Protein AF-A0AAJ1T4U2-F1 (afdb_monomer_lite)

Secondary structure (DSSP, 8-state):
---HHHHHHHHHHHHHHHHTT--HHHHHHHTT--HHHHHHHHTTSS-PPP-TTTS--PPPTTPPPHHHHHHHHHHHTSGGGTTS-TT--

pLDDT: mean 91.13, std 5.55, range [70.0, 97.69]

Radius of gyration: 24.38 Å; chains: 1; bounding box: 43×26×64 Å

Structure (mmCIF, N/CA/C/O backbone):
data_AF-A0AAJ1T4U2-F1
#
_entry.id   AF-A0AAJ1T4U2-F1
#
loop_
_atom_site.group_PDB
_atom_site.id
_atom_site.type_symbol
_atom_site.label_atom_id
_atom_site.label_alt_id
_atom_site.label_comp_id
_atom_site.label_asym_id
_atom_site.label_entity_id
_atom_site.label_seq_id
_atom_site.pdbx_PDB_ins_code
_atom_site.Cartn_x
_atom_site.Cartn_y
_atom_site.Cartn_z
_atom_site.occupancy
_atom_site.B_iso_or_equiv
_atom_site.auth_seq_id
_atom_site.auth_comp_id
_atom_site.auth_asym_id
_atom_site.auth_atom_id
_atom_site.pdbx_PDB_model_num
ATOM 1 N N . MET A 1 1 ? -4.882 2.160 -5.955 1.00 75.75 1 MET A N 1
ATOM 2 C CA . MET A 1 1 ? -4.071 2.433 -4.743 1.00 75.75 1 MET A CA 1
ATOM 3 C C . MET A 1 1 ? -4.885 3.395 -3.894 1.00 75.75 1 MET A C 1
ATOM 5 O O . MET A 1 1 ? -5.423 4.315 -4.484 1.00 75.75 1 MET A O 1
ATOM 9 N N . ILE A 1 2 ? -5.047 3.170 -2.586 1.00 84.69 2 ILE A N 1
ATOM 10 C CA . ILE A 1 2 ? -5.837 4.080 -1.731 1.00 84.69 2 ILE A CA 1
ATOM 11 C C . ILE A 1 2 ? -4.993 5.327 -1.466 1.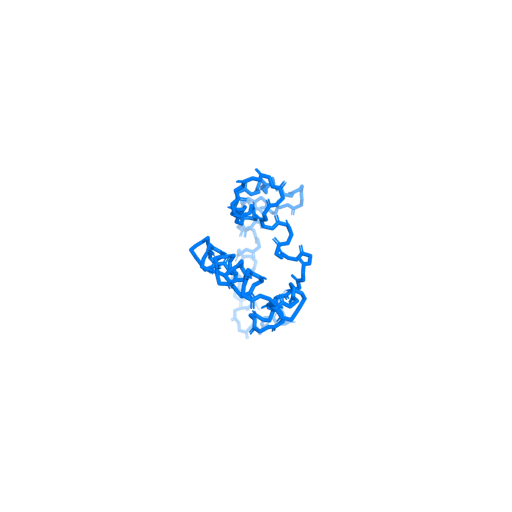00 84.69 2 ILE A C 1
ATOM 13 O O . ILE A 1 2 ? -3.873 5.183 -0.953 1.00 84.69 2 ILE A O 1
ATOM 17 N N . SER A 1 3 ? -5.505 6.493 -1.866 1.00 89.94 3 SER A N 1
ATOM 18 C CA . SER A 1 3 ? -4.809 7.778 -1.750 1.00 89.94 3 SER A CA 1
ATOM 19 C C . SER A 1 3 ? -4.588 8.161 -0.276 1.00 89.94 3 SER A C 1
ATOM 21 O O . SER A 1 3 ? -5.313 7.665 0.589 1.00 89.94 3 SER A O 1
ATOM 23 N N . PRO A 1 4 ? -3.602 9.016 0.055 1.00 88.94 4 PRO A N 1
ATOM 24 C CA . PRO A 1 4 ? -3.408 9.483 1.430 1.00 88.94 4 PRO A CA 1
ATOM 25 C C . PRO A 1 4 ? -4.669 10.113 2.041 1.00 88.94 4 PRO A C 1
ATOM 27 O O . PRO A 1 4 ? -4.993 9.824 3.192 1.00 88.94 4 PRO A O 1
ATOM 30 N N . SER A 1 5 ? -5.423 10.890 1.254 1.00 91.69 5 SER A N 1
ATOM 31 C CA . SER A 1 5 ? -6.691 11.495 1.675 1.00 91.69 5 SER A CA 1
ATOM 32 C C . SER A 1 5 ? -7.765 10.447 1.966 1.00 91.69 5 SER A C 1
ATOM 34 O O . SER A 1 5 ? -8.401 10.508 3.015 1.00 91.69 5 SER A O 1
ATOM 36 N N . ASP A 1 6 ? -7.917 9.435 1.105 1.00 93.31 6 ASP A N 1
ATOM 37 C CA . ASP A 1 6 ? -8.905 8.368 1.322 1.00 93.31 6 ASP A CA 1
ATOM 38 C C . ASP A 1 6 ? -8.550 7.512 2.544 1.00 93.31 6 ASP A C 1
ATOM 40 O O . ASP A 1 6 ? -9.436 7.059 3.265 1.00 93.31 6 ASP A O 1
ATOM 44 N N . ARG A 1 7 ? -7.253 7.296 2.815 1.00 92.62 7 ARG A N 1
ATOM 45 C CA . ARG A 1 7 ? -6.811 6.611 4.042 1.00 92.62 7 ARG A CA 1
ATOM 46 C C . ARG A 1 7 ? -7.166 7.409 5.282 1.00 92.62 7 ARG A C 1
ATOM 48 O O . ARG A 1 7 ? -7.600 6.813 6.262 1.00 92.62 7 ARG A O 1
ATOM 55 N N . ALA A 1 8 ? -6.961 8.725 5.249 1.00 92.81 8 ALA A N 1
ATOM 56 C CA . ALA A 1 8 ? -7.278 9.583 6.378 1.00 92.81 8 ALA A CA 1
ATOM 57 C C . ALA A 1 8 ? -8.772 9.547 6.699 1.00 92.81 8 ALA A C 1
ATOM 59 O O . ALA A 1 8 ? -9.137 9.256 7.838 1.00 92.81 8 ALA A O 1
ATOM 60 N N . LEU A 1 9 ? -9.607 9.703 5.671 1.00 95.44 9 LEU A N 1
ATOM 61 C CA . LEU A 1 9 ? -11.057 9.603 5.797 1.00 95.44 9 LEU A CA 1
ATOM 62 C C . LEU A 1 9 ? -11.492 8.220 6.303 1.00 95.44 9 LEU A C 1
ATOM 64 O O . LEU A 1 9 ? -12.296 8.113 7.223 1.00 95.44 9 LEU A O 1
ATOM 68 N N . ALA A 1 10 ? -10.928 7.141 5.755 1.00 95.31 10 ALA A N 1
ATOM 69 C CA . ALA A 1 10 ? -11.249 5.787 6.197 1.00 95.31 10 ALA A CA 1
ATOM 70 C C . ALA A 1 10 ? -10.890 5.551 7.674 1.00 95.31 10 ALA A C 1
ATOM 72 O O . ALA A 1 10 ? -11.655 4.921 8.401 1.00 95.31 10 ALA A O 1
ATOM 73 N N . VAL A 1 11 ? -9.740 6.054 8.135 1.00 94.94 11 VAL A N 1
ATOM 74 C CA . VAL A 1 11 ? -9.332 5.947 9.545 1.00 94.94 11 VAL A CA 1
ATOM 75 C C . VAL A 1 11 ? -10.265 6.743 10.453 1.00 94.94 11 VAL A C 1
ATOM 77 O O . VAL A 1 11 ? -10.608 6.248 11.526 1.00 94.94 11 VAL A O 1
ATOM 80 N N . GLU A 1 12 ? -10.683 7.938 10.039 1.00 95.69 12 GLU A N 1
ATOM 81 C CA . GLU A 1 12 ? -11.648 8.763 10.771 1.00 95.69 12 GLU A CA 1
ATOM 82 C C . GLU A 1 12 ? -12.994 8.044 10.929 1.00 95.69 12 GLU A C 1
ATOM 84 O O . GLU A 1 12 ? -13.419 7.800 12.058 1.00 95.69 12 GLU A O 1
ATOM 89 N N . LEU A 1 13 ? -13.585 7.579 9.824 1.00 97.12 13 LEU A N 1
ATOM 90 C CA . LEU A 1 13 ? -14.866 6.861 9.819 1.00 97.12 13 LEU A CA 1
ATOM 91 C C . LEU A 1 13 ? -14.817 5.564 10.641 1.00 97.12 13 LEU A C 1
ATOM 93 O O . LEU A 1 13 ? -15.742 5.254 11.393 1.00 97.12 13 LEU A O 1
ATOM 97 N N . ILE A 1 14 ? -13.725 4.796 10.540 1.00 96.62 14 ILE A N 1
ATOM 98 C CA . ILE A 1 14 ? -13.551 3.568 11.330 1.00 96.62 14 ILE A CA 1
ATOM 99 C C . ILE A 1 14 ? -13.447 3.888 12.825 1.00 96.62 14 ILE A C 1
ATOM 101 O O . ILE A 1 14 ? -14.008 3.159 13.646 1.00 96.62 14 ILE A O 1
ATOM 105 N N . ARG A 1 15 ? -12.731 4.957 13.197 1.00 95.44 15 ARG A N 1
ATOM 106 C CA . ARG A 1 15 ? -12.617 5.384 14.599 1.00 95.44 15 ARG A CA 1
ATOM 107 C C . ARG A 1 15 ? -13.957 5.847 15.145 1.00 95.44 15 ARG A C 1
ATOM 109 O O . ARG A 1 15 ? -14.308 5.417 16.238 1.00 95.44 15 ARG A O 1
ATOM 116 N N . GLU A 1 16 ? -14.694 6.653 14.390 1.00 97.69 16 GLU A N 1
ATOM 117 C CA . GLU A 1 16 ? -16.032 7.117 14.757 1.00 97.69 16 GLU A CA 1
ATOM 118 C C . GLU A 1 16 ? -16.980 5.932 14.990 1.00 97.69 16 GLU A C 1
ATOM 120 O O . GLU A 1 16 ? -17.581 5.809 16.057 1.00 97.69 16 GLU A O 1
ATOM 125 N N . ALA A 1 17 ? -17.050 4.991 14.045 1.00 97.56 17 ALA A N 1
ATOM 126 C CA . ALA A 1 17 ? -17.887 3.802 14.182 1.00 97.56 17 ALA A CA 1
ATOM 127 C C . ALA A 1 17 ? -17.503 2.962 15.413 1.00 97.56 17 ALA A C 1
ATOM 129 O O . ALA A 1 17 ? -18.374 2.493 16.149 1.00 97.56 17 ALA A O 1
ATOM 130 N N . ASN A 1 18 ? -16.202 2.788 15.663 1.00 96.56 18 ASN A N 1
ATOM 131 C CA . ASN A 1 18 ? -15.706 2.036 16.814 1.00 96.56 18 ASN A CA 1
ATOM 132 C C . ASN A 1 18 ? -16.000 2.749 18.147 1.00 96.56 18 ASN A C 1
ATOM 134 O O . ASN A 1 18 ? -16.374 2.098 19.120 1.00 96.56 18 ASN A O 1
ATOM 138 N N . GLN A 1 19 ? -15.895 4.081 18.194 1.00 97.12 19 GLN A N 1
ATOM 139 C CA . GLN A 1 19 ? -16.280 4.893 19.358 1.00 97.12 19 GLN A CA 1
ATOM 140 C C . GLN A 1 19 ? -17.785 4.810 19.640 1.00 97.12 19 GLN A C 1
ATOM 142 O O . GLN A 1 19 ? -18.186 4.748 20.799 1.00 97.12 19 GLN A O 1
ATOM 147 N N . ASN A 1 20 ? -18.601 4.705 18.591 1.00 97.62 20 ASN A N 1
ATOM 148 C CA . ASN A 1 20 ? -20.044 4.475 18.681 1.00 97.62 20 ASN A CA 1
ATOM 149 C C . ASN A 1 20 ? -20.420 3.005 18.980 1.00 97.62 20 ASN A C 1
ATOM 151 O O . ASN A 1 20 ? -21.598 2.651 18.969 1.00 97.62 20 ASN A O 1
ATOM 155 N N . GLY A 1 21 ? -19.440 2.139 19.265 1.00 96.50 21 GLY A N 1
ATOM 156 C CA . GLY A 1 21 ? -19.653 0.771 19.748 1.00 96.50 21 GLY A CA 1
ATOM 157 C C . GLY A 1 21 ? -19.586 -0.328 18.683 1.00 96.50 21 GLY A C 1
ATOM 158 O O . GLY A 1 21 ? -19.770 -1.504 19.011 1.00 96.50 21 GLY A O 1
ATOM 159 N N . ALA A 1 22 ? -19.302 -0.002 17.418 1.00 97.00 22 ALA A N 1
ATOM 160 C CA . ALA A 1 22 ? -19.078 -1.022 16.398 1.00 97.00 22 ALA A CA 1
ATOM 161 C C . ALA A 1 22 ? -17.772 -1.781 16.668 1.00 97.00 22 ALA A C 1
ATOM 163 O O . ALA A 1 22 ? -16.752 -1.200 17.018 1.00 97.00 22 ALA A O 1
ATOM 164 N N . ARG A 1 23 ? -17.750 -3.098 16.437 1.00 97.25 23 ARG A N 1
ATOM 165 C CA . ARG A 1 23 ? -16.485 -3.848 16.486 1.00 97.25 23 ARG A CA 1
ATOM 166 C C . ARG A 1 23 ? -15.562 -3.356 15.374 1.00 97.25 23 ARG A C 1
ATOM 168 O O . ARG A 1 23 ? -15.977 -3.343 14.217 1.00 97.25 23 ARG A O 1
ATOM 175 N N . LEU A 1 24 ? -14.293 -3.093 15.693 1.00 96.44 24 LEU A N 1
ATOM 176 C CA . LEU A 1 24 ? -13.278 -2.669 14.717 1.00 96.44 24 LEU A CA 1
ATOM 177 C C . LEU A 1 24 ? -13.266 -3.527 13.439 1.00 96.44 24 LEU A C 1
ATOM 179 O O . LEU A 1 24 ? -13.207 -2.996 12.335 1.00 96.44 24 LEU A O 1
ATOM 183 N N . ALA A 1 25 ? -13.371 -4.853 13.578 1.00 97.19 25 ALA A N 1
ATOM 184 C CA . ALA A 1 25 ? -13.404 -5.773 12.441 1.00 97.19 25 ALA A CA 1
ATOM 185 C C . ALA A 1 25 ? -14.615 -5.573 11.517 1.00 97.19 25 ALA A C 1
ATOM 187 O O . ALA A 1 25 ? -14.480 -5.729 10.307 1.00 97.19 25 ALA A O 1
ATOM 188 N N . LEU A 1 26 ? -15.777 -5.216 12.072 1.00 97.69 26 LEU A N 1
ATOM 189 C CA . LEU A 1 26 ? -16.978 -4.918 11.293 1.00 97.69 26 LEU A CA 1
ATOM 190 C C . LEU A 1 26 ? -16.856 -3.548 10.620 1.00 97.69 26 LEU A C 1
ATOM 192 O O . LEU A 1 26 ? -17.093 -3.455 9.425 1.00 97.69 26 LEU A O 1
ATOM 196 N N . ALA A 1 27 ? -16.372 -2.529 11.335 1.00 97.38 27 ALA A N 1
ATOM 197 C CA . ALA A 1 27 ? -16.127 -1.206 10.755 1.00 97.38 27 ALA A CA 1
ATOM 198 C C . ALA A 1 27 ? -15.121 -1.255 9.585 1.00 97.38 27 ALA A C 1
ATOM 200 O O . ALA A 1 27 ? -15.348 -0.659 8.537 1.00 97.38 27 ALA A O 1
ATOM 201 N N . CYS A 1 28 ? -14.037 -2.030 9.720 1.00 97.19 28 CYS A N 1
ATOM 202 C CA . CYS A 1 28 ? -13.083 -2.250 8.626 1.00 97.19 28 CYS A CA 1
ATOM 203 C C . CYS A 1 28 ? -13.726 -2.979 7.432 1.00 97.19 28 CYS A C 1
ATOM 205 O O . CYS A 1 28 ? -13.420 -2.668 6.279 1.00 97.19 28 CYS A O 1
ATOM 207 N N . LYS A 1 29 ? -14.624 -3.937 7.703 1.00 97.44 29 LYS A N 1
ATOM 208 C CA . LYS A 1 29 ? -15.318 -4.725 6.678 1.00 97.44 29 LYS A CA 1
ATOM 209 C C . LYS A 1 29 ? -16.242 -3.866 5.810 1.00 97.44 29 LYS A C 1
ATOM 211 O O . LYS A 1 29 ? -16.277 -4.104 4.608 1.00 97.44 29 LYS A O 1
ATOM 216 N N . GLU A 1 30 ? -16.916 -2.864 6.374 1.00 97.25 30 GLU A N 1
ATOM 217 C CA . GLU A 1 30 ? -17.779 -1.942 5.610 1.00 97.25 30 GLU A CA 1
ATOM 218 C C . GLU A 1 30 ? -17.002 -1.157 4.542 1.00 97.25 30 GLU A C 1
ATOM 220 O O . GLU A 1 30 ? -17.484 -0.959 3.431 1.00 97.25 30 GLU A O 1
ATOM 225 N N . LEU A 1 31 ? -15.752 -0.782 4.835 1.00 95.25 31 LEU A N 1
ATOM 226 C CA . LEU A 1 31 ? -14.852 -0.137 3.868 1.00 95.25 31 LEU A CA 1
ATOM 227 C C . LEU A 1 31 ? -14.058 -1.141 3.018 1.00 95.25 31 LEU A C 1
ATOM 229 O O . LEU A 1 31 ? -13.144 -0.760 2.286 1.00 95.25 31 LEU A O 1
ATOM 233 N N . ASN A 1 32 ? -14.391 -2.428 3.118 1.00 96.00 32 ASN A N 1
ATOM 234 C CA . ASN A 1 32 ? -13.753 -3.528 2.407 1.00 96.00 32 ASN A CA 1
ATOM 235 C C . ASN A 1 32 ? -12.224 -3.595 2.615 1.00 96.00 32 ASN A C 1
ATOM 237 O O . ASN A 1 32 ? -11.467 -3.966 1.713 1.00 96.00 32 ASN A O 1
ATOM 241 N N . ILE A 1 33 ? -11.758 -3.239 3.819 1.00 95.25 33 ILE A N 1
ATOM 242 C CA . ILE A 1 33 ? -10.353 -3.353 4.220 1.00 95.25 33 ILE A CA 1
ATOM 243 C C . ILE A 1 33 ? -10.185 -4.348 5.367 1.00 95.25 33 ILE A C 1
ATOM 245 O O . ILE A 1 33 ? -11.061 -4.552 6.204 1.00 95.25 33 ILE A O 1
ATOM 249 N N . SER A 1 34 ? -9.014 -4.978 5.432 1.00 95.81 34 SER A N 1
ATOM 250 C CA . SER A 1 34 ? -8.678 -5.837 6.567 1.00 95.81 34 SER A CA 1
ATOM 251 C C . SER A 1 34 ? -8.323 -5.005 7.803 1.00 95.81 34 SER A C 1
ATOM 253 O O . SER A 1 34 ? -7.745 -3.923 7.680 1.00 95.81 34 SER A O 1
ATOM 255 N N . VAL A 1 35 ? -8.559 -5.556 8.997 1.00 96.38 35 VAL A N 1
ATOM 256 C CA . VAL A 1 35 ? -8.104 -4.951 10.266 1.00 96.38 35 VAL A CA 1
ATOM 257 C C . VAL A 1 35 ? -6.595 -4.701 10.244 1.00 96.38 35 VAL A C 1
ATOM 259 O O . VAL A 1 35 ? -6.143 -3.617 10.591 1.00 96.38 35 VAL A O 1
ATOM 262 N N . ARG A 1 36 ? -5.816 -5.650 9.710 1.00 95.44 36 ARG A N 1
ATOM 263 C CA . ARG A 1 36 ? -4.362 -5.514 9.526 1.00 95.44 36 ARG A CA 1
ATOM 264 C C . ARG A 1 36 ? -3.975 -4.320 8.651 1.00 95.44 36 ARG A C 1
ATOM 266 O O . ARG A 1 36 ? -2.917 -3.728 8.857 1.00 95.44 36 ARG A O 1
ATOM 273 N N . THR A 1 37 ? -4.790 -3.981 7.650 1.00 93.62 37 THR A N 1
ATOM 274 C CA . THR A 1 37 ? -4.571 -2.802 6.798 1.00 93.62 37 THR A CA 1
ATOM 275 C C . THR A 1 37 ? -4.766 -1.523 7.606 1.00 93.62 37 THR A C 1
ATOM 277 O O . THR A 1 37 ? -3.898 -0.656 7.561 1.00 93.62 37 THR A O 1
ATOM 280 N N . TYR A 1 38 ? -5.856 -1.440 8.373 1.00 94.06 38 TYR A N 1
ATOM 281 C CA . TYR A 1 38 ? -6.124 -0.322 9.279 1.00 94.06 38 TYR A CA 1
ATOM 282 C C . TYR A 1 38 ? -5.013 -0.161 10.329 1.00 94.06 38 TYR A C 1
ATOM 284 O O . TYR A 1 38 ? -4.441 0.917 10.465 1.00 94.06 38 TYR A O 1
ATOM 292 N N . GLU A 1 39 ? -4.637 -1.243 11.014 1.00 93.38 39 GLU A N 1
ATOM 293 C CA . GLU A 1 39 ? -3.565 -1.240 12.018 1.00 93.38 39 GLU A CA 1
ATOM 294 C C . GLU A 1 39 ? -2.247 -0.734 11.425 1.00 93.38 39 GLU A C 1
ATOM 296 O O . GLU A 1 39 ? -1.585 0.117 12.014 1.00 93.38 39 GLU A O 1
ATOM 301 N N . ARG A 1 40 ? -1.890 -1.190 10.217 1.00 91.88 40 ARG A N 1
ATOM 302 C CA . ARG A 1 40 ? -0.686 -0.730 9.513 1.00 91.88 40 ARG A CA 1
ATOM 303 C C . ARG A 1 40 ? -0.729 0.762 9.190 1.00 91.88 40 ARG A C 1
ATOM 305 O O . ARG A 1 40 ? 0.323 1.396 9.188 1.00 91.88 40 ARG A O 1
ATOM 312 N N . TRP A 1 41 ? -1.901 1.315 8.882 1.00 92.50 41 TRP A N 1
ATOM 313 C CA . TRP A 1 41 ? -2.035 2.751 8.645 1.00 92.50 41 TRP A CA 1
ATOM 314 C C . TRP A 1 41 ? -1.822 3.567 9.913 1.00 92.50 41 TRP A C 1
ATOM 316 O O . TRP A 1 41 ? -1.299 4.661 9.794 1.00 92.50 41 TRP A O 1
ATOM 326 N N . VAL A 1 42 ? -2.189 3.056 11.092 1.00 91.50 42 VAL A N 1
ATOM 327 C CA . VAL A 1 42 ? -2.206 3.826 12.353 1.00 91.50 42 VAL A CA 1
ATOM 328 C C . VAL A 1 42 ? -1.001 3.534 13.272 1.00 91.50 42 VAL A C 1
ATOM 330 O O . VAL A 1 42 ? -0.788 4.244 14.251 1.00 91.50 42 VAL A O 1
ATOM 333 N N . ALA A 1 43 ? -0.184 2.521 12.960 1.00 86.00 43 ALA A N 1
ATOM 334 C CA . ALA A 1 43 ? 0.855 1.968 13.842 1.00 86.00 43 ALA A CA 1
ATOM 335 C C . ALA A 1 43 ? 1.896 2.966 14.397 1.00 86.00 43 ALA A C 1
ATOM 337 O O . ALA A 1 43 ? 2.410 2.749 15.489 1.00 86.00 43 ALA A O 1
ATOM 338 N N . GLU A 1 44 ? 2.222 4.042 13.675 1.00 77.38 44 GLU A N 1
ATOM 339 C CA . GLU A 1 44 ? 3.311 4.976 14.026 1.00 77.38 44 GLU A CA 1
ATOM 340 C C . GLU A 1 44 ? 2.792 6.337 14.539 1.00 77.38 44 GLU A C 1
ATOM 342 O O . GLU A 1 44 ? 3.487 7.345 14.467 1.00 77.38 44 GLU A O 1
ATOM 347 N N . GLY A 1 45 ? 1.554 6.396 15.050 1.00 70.00 45 GLY A N 1
ATOM 348 C CA . GLY A 1 45 ? 0.975 7.622 15.629 1.00 70.00 45 GLY A CA 1
ATOM 349 C C . GLY A 1 45 ? 0.430 8.630 14.606 1.00 70.00 45 GLY A C 1
ATOM 350 O O . GLY A 1 45 ? -0.156 9.638 14.992 1.00 70.00 45 GLY A O 1
ATOM 351 N N . GLY A 1 46 ? 0.548 8.329 13.311 1.00 78.94 46 GLY A N 1
ATOM 352 C CA . GLY A 1 46 ? -0.041 9.068 12.194 1.00 78.94 46 GLY A CA 1
ATOM 353 C C . GLY A 1 46 ? -0.517 8.121 11.091 1.00 78.94 46 GLY A C 1
ATOM 354 O O . GLY A 1 46 ? -0.200 6.933 11.120 1.00 78.94 46 GLY A O 1
ATOM 355 N N . ILE A 1 47 ? -1.293 8.632 10.129 1.00 85.31 47 ILE A N 1
ATOM 356 C CA . ILE A 1 47 ? -1.788 7.839 8.992 1.00 85.31 47 ILE A CA 1
ATOM 357 C C . ILE A 1 47 ? -0.654 7.658 7.982 1.00 85.31 47 ILE A C 1
ATOM 359 O O . ILE A 1 47 ? -0.259 8.598 7.296 1.00 85.31 47 ILE A O 1
ATOM 363 N N . LYS A 1 48 ? -0.122 6.438 7.887 1.00 85.31 48 LYS A N 1
ATOM 364 C CA . LYS A 1 48 ? 1.012 6.132 7.013 1.00 85.31 48 LYS A CA 1
ATOM 365 C C . LYS A 1 48 ? 0.626 6.225 5.535 1.00 85.31 48 LYS A C 1
ATOM 367 O O . LYS A 1 48 ? -0.233 5.483 5.036 1.00 85.31 48 LYS A O 1
ATOM 372 N N . GLU A 1 49 ? 1.323 7.095 4.811 1.00 84.62 49 GLU A N 1
ATOM 373 C CA . GLU A 1 49 ? 1.189 7.225 3.361 1.00 84.62 49 GLU A CA 1
ATOM 374 C C . GLU A 1 49 ? 1.677 5.976 2.614 1.00 84.62 49 GLU A C 1
ATOM 376 O O . GLU A 1 49 ? 2.325 5.080 3.168 1.00 84.62 49 GLU A O 1
ATOM 381 N N . ASP A 1 50 ? 1.338 5.872 1.328 1.00 85.06 50 ASP A N 1
ATOM 382 C CA . ASP A 1 50 ? 1.885 4.809 0.492 1.00 85.06 50 ASP A CA 1
ATOM 383 C C . ASP A 1 50 ? 3.379 5.032 0.263 1.00 85.06 50 ASP A C 1
ATOM 385 O O . ASP A 1 50 ? 3.780 6.007 -0.356 1.00 85.06 50 ASP A O 1
ATOM 389 N N . GLN A 1 51 ? 4.203 4.103 0.739 1.00 86.50 51 GLN A N 1
ATOM 390 C CA . GLN A 1 51 ? 5.655 4.175 0.575 1.00 86.50 51 GLN A CA 1
ATOM 391 C C . GLN A 1 51 ? 6.134 3.540 -0.743 1.00 86.50 51 GLN A C 1
ATOM 393 O O . GLN A 1 51 ? 7.303 3.658 -1.091 1.00 86.50 51 GLN A O 1
ATOM 398 N N . ARG A 1 52 ? 5.262 2.877 -1.521 1.00 86.19 52 ARG A N 1
ATOM 399 C CA . ARG A 1 52 ? 5.642 2.249 -2.806 1.00 86.19 52 ARG A CA 1
ATOM 400 C C . ARG A 1 52 ? 6.103 3.236 -3.888 1.00 86.19 52 ARG A C 1
ATOM 402 O O . ARG A 1 52 ? 6.956 2.829 -4.684 1.00 86.19 52 ARG A O 1
ATOM 409 N N . PRO A 1 53 ? 5.560 4.469 -3.976 1.00 86.69 53 PRO A N 1
ATOM 410 C CA . PRO A 1 53 ? 6.094 5.511 -4.853 1.00 86.69 53 PRO A CA 1
ATOM 411 C C . PRO A 1 53 ? 7.448 6.053 -4.381 1.00 86.69 53 PRO A C 1
ATOM 413 O O . PRO A 1 53 ? 8.277 6.400 -5.210 1.00 86.69 53 PRO A O 1
ATOM 416 N N . LEU A 1 54 ? 7.676 6.090 -3.064 1.00 88.31 54 LEU A N 1
ATOM 417 C CA . LEU A 1 54 ? 8.908 6.601 -2.449 1.00 88.31 54 LEU A CA 1
ATOM 418 C C . LEU A 1 54 ? 10.027 5.551 -2.379 1.00 88.31 54 LEU A C 1
ATOM 420 O O . LEU A 1 54 ? 11.178 5.876 -2.099 1.00 88.31 54 LEU A O 1
ATOM 424 N N . ALA A 1 55 ? 9.693 4.281 -2.614 1.00 90.69 55 ALA A N 1
ATOM 425 C CA . ALA A 1 55 ? 10.648 3.189 -2.588 1.00 90.69 55 ALA A CA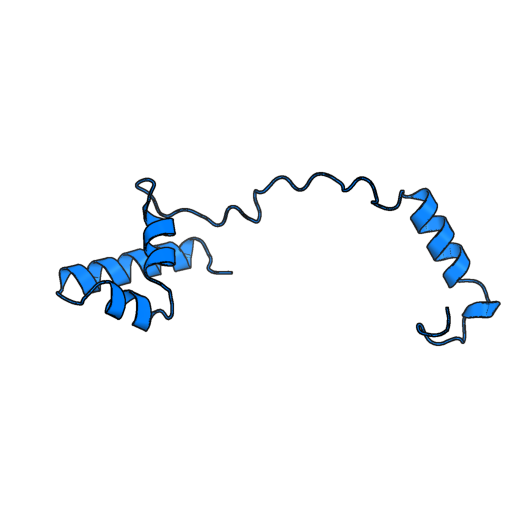 1
ATOM 426 C C . ALA A 1 55 ? 11.744 3.406 -3.639 1.00 90.69 55 ALA A C 1
ATOM 428 O O . ALA A 1 55 ? 11.458 3.527 -4.832 1.00 90.69 55 ALA A O 1
ATOM 429 N N . GLN A 1 56 ? 13.003 3.385 -3.198 1.00 91.31 56 GLN A N 1
ATOM 430 C CA . GLN A 1 56 ? 14.148 3.389 -4.101 1.00 91.31 56 GLN A CA 1
ATOM 431 C C . GLN A 1 56 ? 14.116 2.118 -4.953 1.00 91.31 56 GLN A C 1
ATOM 433 O O . GLN A 1 56 ? 14.131 1.002 -4.431 1.00 91.31 56 GLN A O 1
ATOM 438 N N . ARG A 1 57 ? 14.052 2.291 -6.274 1.00 88.50 57 ARG A N 1
ATOM 439 C CA . ARG A 1 57 ? 14.090 1.198 -7.251 1.00 88.50 57 ARG A CA 1
ATOM 440 C C . ARG A 1 57 ? 15.420 1.276 -7.993 1.00 88.50 57 ARG A C 1
ATOM 442 O O . ARG A 1 57 ? 15.479 1.951 -9.020 1.00 88.50 57 ARG A O 1
ATOM 449 N N . PRO A 1 58 ? 16.493 0.665 -7.458 1.00 90.31 58 PRO A N 1
ATOM 450 C CA . PRO A 1 58 ? 17.774 0.657 -8.144 1.00 90.31 58 PRO A CA 1
ATOM 451 C C . PRO A 1 58 ? 17.635 -0.048 -9.491 1.00 90.31 58 PRO A C 1
ATOM 453 O O . PRO A 1 58 ? 16.799 -0.941 -9.662 1.00 90.31 58 PRO A O 1
ATOM 456 N N . GLU A 1 59 ? 18.465 0.350 -10.449 1.00 88.62 59 GLU A N 1
ATOM 457 C CA . GLU A 1 59 ? 18.505 -0.337 -11.730 1.00 88.62 59 GLU A CA 1
ATOM 458 C C . GLU A 1 59 ? 18.921 -1.795 -11.530 1.00 88.62 59 GLU A C 1
ATOM 460 O O . GLU A 1 59 ? 19.880 -2.114 -10.823 1.00 88.62 59 GLU A O 1
ATOM 465 N N . THR A 1 60 ? 18.165 -2.703 -12.138 1.00 90.12 60 THR A N 1
ATOM 466 C CA . THR A 1 60 ? 18.495 -4.125 -12.120 1.00 90.12 60 THR A CA 1
ATOM 467 C C . THR A 1 60 ? 19.775 -4.362 -12.909 1.00 90.12 60 THR A C 1
ATOM 469 O O . THR A 1 60 ? 19.939 -3.788 -13.982 1.00 90.12 60 THR A O 1
ATOM 472 N N . LYS A 1 61 ? 20.627 -5.289 -12.455 1.00 90.31 61 LYS A N 1
ATOM 473 C CA . LYS A 1 61 ? 21.878 -5.656 -13.151 1.00 90.31 61 LYS A CA 1
ATOM 474 C C . LYS A 1 61 ? 21.677 -6.071 -14.614 1.00 90.31 61 LYS A C 1
ATOM 476 O O . LYS A 1 61 ? 22.563 -5.866 -15.426 1.00 90.31 61 LYS A O 1
ATOM 481 N N . ASN A 1 62 ? 20.506 -6.619 -14.933 1.00 91.38 62 ASN A N 1
ATOM 482 C CA . ASN A 1 62 ? 20.153 -7.102 -16.269 1.00 91.38 62 ASN A CA 1
ATOM 483 C C . ASN A 1 62 ? 19.389 -6.052 -17.095 1.00 91.38 62 ASN A C 1
ATOM 485 O O . ASN A 1 62 ? 18.722 -6.397 -18.068 1.00 91.38 62 ASN A O 1
ATOM 489 N N . LYS A 1 63 ? 19.383 -4.781 -16.671 1.00 92.50 63 LYS A N 1
ATOM 490 C CA . LYS A 1 63 ? 18.736 -3.716 -17.437 1.00 92.50 63 LYS A CA 1
ATOM 491 C C . LYS A 1 63 ? 19.518 -3.529 -18.735 1.00 92.50 63 LYS A C 1
ATOM 493 O O . LYS A 1 63 ? 20.699 -3.211 -18.680 1.00 92.50 63 LYS A O 1
ATOM 498 N N . LEU A 1 64 ? 18.833 -3.682 -19.870 1.00 93.12 64 LEU A N 1
ATOM 499 C CA . LEU A 1 64 ? 19.414 -3.395 -21.179 1.00 93.12 64 LEU A CA 1
ATOM 500 C C . LEU A 1 64 ? 20.000 -1.985 -21.190 1.00 93.12 64 LEU A C 1
ATOM 502 O O . LEU A 1 64 ? 19.294 -1.009 -20.888 1.00 93.12 64 LEU A O 1
ATOM 506 N N . THR A 1 65 ? 21.270 -1.910 -21.560 1.00 93.06 65 THR A N 1
ATOM 507 C CA . THR A 1 65 ? 21.974 -0.669 -21.845 1.00 93.06 65 THR A CA 1
ATOM 508 C C . THR A 1 65 ? 21.309 0.054 -23.013 1.00 93.06 65 THR A C 1
ATOM 510 O O . THR A 1 65 ? 20.561 -0.529 -23.802 1.00 93.06 65 THR A O 1
ATOM 513 N N . GLN A 1 66 ? 21.575 1.353 -23.135 1.00 93.88 66 GLN A N 1
ATOM 514 C CA . GLN A 1 66 ? 21.027 2.150 -24.232 1.00 93.88 66 GLN A CA 1
ATOM 515 C C . GLN A 1 66 ? 21.447 1.594 -25.601 1.00 93.88 66 GLN A C 1
ATOM 517 O O . GLN A 1 66 ? 20.620 1.495 -26.500 1.00 93.88 66 GLN A O 1
ATOM 522 N N . ARG A 1 67 ? 22.696 1.135 -25.707 1.00 94.44 67 ARG A N 1
ATOM 523 C CA . ARG A 1 67 ? 23.230 0.503 -26.912 1.00 94.44 67 ARG A CA 1
ATOM 524 C C . ARG A 1 67 ? 22.510 -0.801 -27.252 1.00 94.44 67 ARG A C 1
ATOM 526 O O . ARG A 1 67 ? 22.067 -0.961 -28.377 1.00 94.44 67 ARG A O 1
ATOM 533 N N . GLU A 1 68 ? 22.339 -1.704 -26.287 1.00 94.12 68 GLU A N 1
ATOM 534 C CA . GLU A 1 68 ? 21.611 -2.961 -26.528 1.00 94.12 68 GLU A CA 1
ATOM 535 C C . GLU A 1 68 ? 20.158 -2.697 -26.950 1.00 94.12 68 GLU A C 1
ATOM 537 O O . GLU A 1 68 ? 19.619 -3.391 -27.806 1.00 94.12 68 GLU A O 1
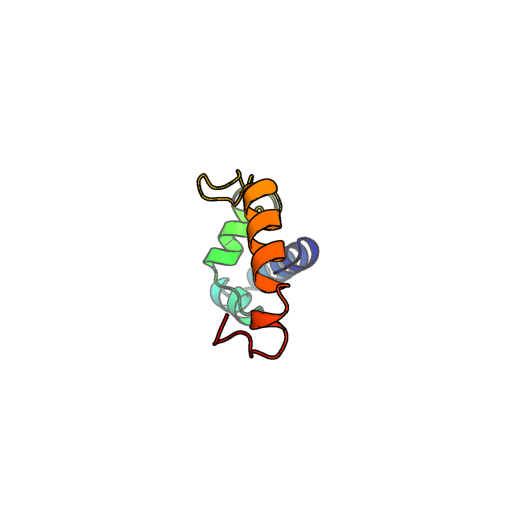ATOM 542 N N . ARG A 1 69 ? 19.513 -1.665 -26.386 1.00 94.75 69 ARG A N 1
ATOM 543 C CA . ARG A 1 69 ? 18.166 -1.245 -26.806 1.00 94.75 69 ARG A CA 1
ATOM 544 C C . ARG A 1 69 ? 18.141 -0.745 -28.247 1.00 94.75 69 ARG A C 1
ATOM 546 O O . ARG A 1 69 ? 17.202 -1.062 -28.968 1.00 94.75 69 ARG A O 1
ATOM 553 N N . GLU A 1 70 ? 19.130 0.047 -28.645 1.00 95.00 70 GLU A N 1
ATOM 554 C CA . GLU A 1 70 ? 19.263 0.549 -30.015 1.00 95.00 70 GLU A CA 1
ATOM 555 C C . GLU A 1 70 ? 19.520 -0.594 -30.997 1.00 95.00 70 GLU A C 1
ATOM 557 O O . GLU A 1 70 ? 18.809 -0.691 -31.992 1.00 95.00 70 GLU A O 1
ATOM 562 N N . GLU A 1 71 ? 20.421 -1.520 -30.665 1.00 94.75 71 GLU A N 1
ATOM 563 C CA . GLU A 1 71 ? 20.699 -2.717 -31.468 1.00 94.75 71 GLU A CA 1
ATOM 564 C C . GLU A 1 71 ? 19.435 -3.579 -31.650 1.00 94.75 71 GLU A C 1
ATOM 566 O O . GLU A 1 71 ? 19.119 -3.993 -32.766 1.00 94.75 71 GLU A O 1
ATOM 571 N N . ILE A 1 72 ? 18.648 -3.792 -30.586 1.00 91.88 72 ILE A N 1
ATOM 572 C CA . ILE A 1 72 ? 17.356 -4.494 -30.682 1.00 91.88 72 ILE A CA 1
ATOM 573 C C . ILE A 1 72 ? 16.396 -3.749 -31.618 1.00 91.88 72 ILE A C 1
ATOM 575 O O . ILE A 1 72 ? 15.765 -4.368 -32.475 1.00 91.88 72 ILE A O 1
ATOM 579 N N . LEU A 1 73 ? 16.274 -2.425 -31.477 1.00 91.69 73 LEU A N 1
ATOM 580 C CA . LEU A 1 73 ? 15.379 -1.624 -32.314 1.00 91.69 73 LEU A CA 1
ATOM 581 C C . LEU A 1 73 ? 15.799 -1.620 -33.785 1.00 91.69 73 LEU A C 1
ATOM 583 O O . LEU A 1 73 ? 14.929 -1.619 -34.652 1.00 91.69 73 LEU A O 1
ATOM 587 N N . GLU A 1 74 ? 17.097 -1.607 -34.074 1.00 91.81 74 GLU A N 1
ATOM 588 C CA . GLU A 1 74 ? 17.611 -1.723 -35.438 1.00 91.81 74 GLU A CA 1
ATOM 589 C C . GLU A 1 74 ? 17.265 -3.078 -36.047 1.00 91.81 74 GLU A C 1
ATOM 591 O O 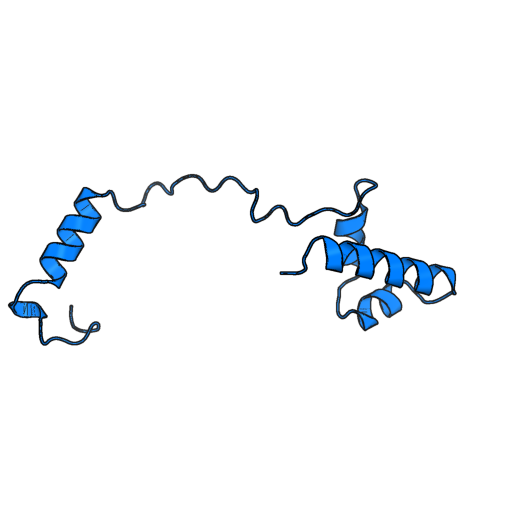. GLU A 1 74 ? 16.788 -3.125 -37.178 1.00 91.81 74 GLU A O 1
ATOM 596 N N . VAL A 1 75 ? 17.452 -4.172 -35.299 1.00 89.69 75 VAL A N 1
ATOM 597 C CA . VAL A 1 75 ? 17.125 -5.524 -35.770 1.00 89.69 75 VAL A CA 1
ATOM 598 C C . VAL A 1 75 ? 15.637 -5.652 -36.076 1.00 89.69 75 VAL A C 1
ATOM 600 O O . VAL A 1 75 ? 15.296 -6.067 -37.179 1.00 89.69 75 VAL A O 1
ATOM 603 N N . VAL A 1 76 ? 14.765 -5.230 -35.158 1.00 88.06 76 VAL A N 1
ATOM 604 C CA . VAL A 1 76 ? 13.303 -5.303 -35.338 1.00 88.06 76 VAL A CA 1
ATOM 605 C C . VAL A 1 76 ? 12.824 -4.466 -36.532 1.00 88.06 76 VAL A C 1
ATOM 607 O O . VAL A 1 76 ? 11.814 -4.792 -37.144 1.00 88.06 76 VAL A O 1
ATOM 610 N N . LYS A 1 77 ? 13.537 -3.391 -36.889 1.00 87.88 77 LYS A N 1
ATOM 611 C CA . LYS A 1 77 ? 13.175 -2.497 -38.002 1.00 87.88 77 LYS A CA 1
ATOM 612 C C . LYS A 1 77 ? 13.725 -2.916 -39.369 1.00 87.88 77 LYS A C 1
ATOM 614 O O . LYS A 1 77 ? 13.501 -2.187 -40.334 1.00 87.88 77 LYS A O 1
ATOM 619 N N . LYS A 1 78 ? 14.467 -4.021 -39.488 1.00 90.38 78 LYS A N 1
ATOM 620 C CA . LYS A 1 78 ? 14.971 -4.469 -40.799 1.00 90.38 78 LYS A CA 1
ATOM 621 C C . LYS A 1 78 ? 13.808 -4.849 -41.715 1.00 90.38 78 LYS A C 1
ATOM 623 O O . LYS A 1 78 ? 12.814 -5.399 -41.254 1.00 90.38 78 LYS A O 1
ATOM 628 N N . GLU A 1 79 ? 13.970 -4.614 -43.018 1.00 88.06 79 GLU A N 1
ATOM 629 C CA . GLU A 1 79 ? 12.942 -4.935 -44.022 1.00 88.06 79 GLU A CA 1
ATOM 630 C C . GLU A 1 79 ? 12.518 -6.413 -43.990 1.00 88.06 79 GLU A C 1
ATOM 632 O O . GLU A 1 79 ? 11.349 -6.713 -44.195 1.00 88.06 79 GLU A O 1
ATOM 637 N N . GLU A 1 80 ? 13.433 -7.321 -43.634 1.00 86.81 80 GLU A N 1
ATOM 638 C CA . GLU A 1 80 ? 13.163 -8.757 -43.453 1.00 86.81 80 GLU A CA 1
ATOM 639 C C . GLU A 1 80 ? 12.057 -9.053 -42.420 1.00 86.81 80 GLU A C 1
ATOM 641 O O . GLU A 1 80 ? 11.341 -10.043 -42.554 1.00 86.81 80 GLU A O 1
ATOM 646 N N . PHE A 1 81 ? 11.886 -8.182 -41.420 1.00 85.44 81 PHE A N 1
ATOM 647 C CA . PHE A 1 81 ? 10.904 -8.333 -40.342 1.00 85.44 81 PHE A CA 1
ATOM 648 C C . PHE A 1 81 ? 9.729 -7.349 -40.451 1.00 85.44 81 PHE A C 1
ATOM 650 O O . PHE A 1 81 ? 8.820 -7.404 -39.627 1.00 85.44 81 PHE A O 1
ATOM 657 N N . ALA A 1 82 ? 9.719 -6.457 -41.450 1.00 84.44 82 ALA A N 1
ATOM 658 C CA . ALA A 1 82 ? 8.759 -5.352 -41.536 1.00 84.44 82 ALA A CA 1
ATOM 659 C C . ALA A 1 82 ? 7.298 -5.815 -41.670 1.00 84.44 82 ALA A C 1
ATOM 661 O O . ALA A 1 82 ? 6.404 -5.203 -41.085 1.00 84.44 82 ALA A O 1
ATOM 662 N N . ASP A 1 83 ? 7.072 -6.912 -42.396 1.00 87.81 83 ASP A N 1
ATOM 663 C CA . ASP A 1 83 ? 5.741 -7.481 -42.637 1.00 87.81 83 ASP A CA 1
ATOM 664 C C . ASP A 1 83 ? 5.409 -8.660 -41.704 1.00 87.81 83 ASP A C 1
ATOM 666 O O . ASP A 1 83 ? 4.327 -9.249 -41.795 1.00 87.81 83 ASP A O 1
ATOM 670 N N . LEU A 1 84 ? 6.327 -9.032 -40.803 1.00 88.56 84 LEU A N 1
ATOM 671 C CA . LEU A 1 84 ? 6.118 -10.148 -39.888 1.00 88.56 84 LEU A CA 1
ATOM 672 C C . LEU A 1 84 ? 5.323 -9.711 -38.648 1.00 88.56 84 LEU A C 1
ATOM 674 O O . LEU A 1 84 ? 5.533 -8.627 -38.100 1.00 88.56 84 LEU A O 1
ATOM 678 N N . PRO A 1 85 ? 4.401 -10.555 -38.154 1.00 87.94 85 PRO A N 1
ATOM 679 C CA . PRO A 1 85 ? 3.725 -10.300 -36.895 1.00 87.94 85 PRO A CA 1
ATOM 680 C C . PRO A 1 85 ? 4.724 -10.376 -35.725 1.00 87.94 85 PRO A C 1
ATOM 682 O O . PRO A 1 85 ? 5.691 -11.136 -35.793 1.00 87.94 85 PRO A O 1
ATOM 685 N N . PRO A 1 86 ? 4.457 -9.702 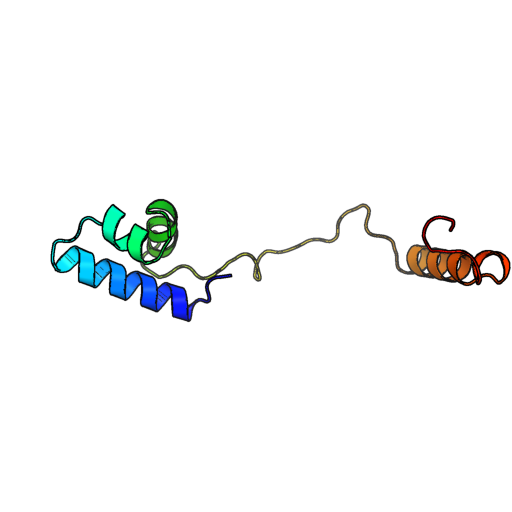-34.590 1.00 83.50 86 PRO A N 1
ATOM 686 C CA . PRO A 1 86 ? 5.358 -9.687 -33.431 1.00 83.50 86 PRO A CA 1
ATOM 687 C C . PRO A 1 86 ? 5.724 -11.059 -32.842 1.00 83.50 86 PRO A C 1
ATOM 689 O O . PRO A 1 86 ? 6.635 -11.151 -32.034 1.00 83.50 86 PRO A O 1
ATOM 692 N N . THR A 1 87 ? 4.993 -12.122 -33.185 1.00 89.81 87 THR A N 1
ATOM 693 C CA . THR A 1 87 ? 5.281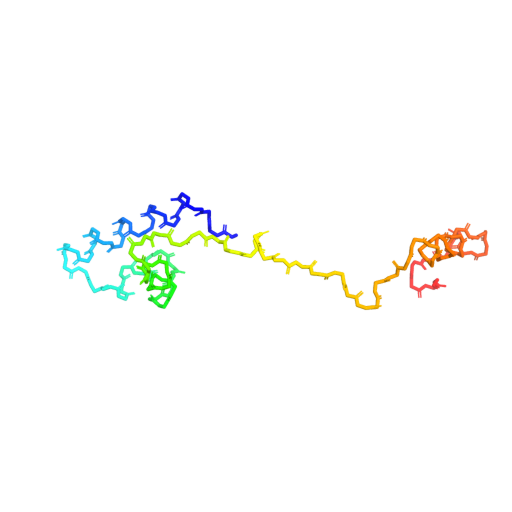 -13.503 -32.768 1.00 89.81 87 THR A CA 1
ATOM 694 C C . THR A 1 87 ? 6.338 -14.202 -33.629 1.00 89.81 87 THR A C 1
ATOM 696 O O . THR A 1 87 ? 6.720 -15.324 -33.305 1.00 89.81 87 THR A O 1
ATOM 699 N N . GLN A 1 88 ? 6.765 -13.587 -34.734 1.00 82.25 88 GLN A N 1
ATOM 700 C CA . GLN A 1 88 ? 7.698 -14.140 -35.725 1.00 82.25 88 GLN A CA 1
ATOM 701 C C . GLN A 1 88 ? 8.980 -13.297 -35.881 1.00 82.25 88 GLN A C 1
ATOM 703 O O . GLN A 1 88 ? 9.744 -13.533 -36.814 1.00 82.25 88 GLN A O 1
ATOM 708 N N . ILE A 1 89 ? 9.205 -12.344 -34.969 1.00 78.12 89 ILE A N 1
ATOM 709 C CA . ILE A 1 89 ? 10.403 -11.497 -34.835 1.00 78.12 89 ILE A CA 1
ATOM 710 C C . ILE A 1 89 ? 11.080 -11.858 -33.512 1.00 78.12 89 ILE A C 1
ATOM 712 O O . ILE A 1 89 ? 12.319 -12.018 -33.500 1.00 78.12 89 ILE A O 1
#

Organism: NCBI:txid1325931

Foldseek 3Di:
DQALVNLVVLLVQLVVCVVVPDDSQVSCVVVPHGSVVSCVLPVPPHGDGDCVVVDDDDDDPPPDDPVNVVVVVVVCPDPVNPPPDPVVD

InterPro domains:
  IPR009057 Homedomain-like superfamily [SSF46689] (5-79)

Sequence (89 aa):
MISPSDRALAVELIREANQNGARLALACKELNISVRTYERWVAEGGIKEDQRPLAQRPETKNKLTQREREEILEVVKKEEFADLPPTQI